Protein AF-A0A3M2EJ93-F1 (afdb_monomer)

Structure (mmCIF, N/CA/C/O backbone):
data_AF-A0A3M2EJ93-F1
#
_entry.id   AF-A0A3M2EJ93-F1
#
loop_
_atom_site.group_PDB
_atom_site.id
_atom_site.type_symbol
_atom_site.label_atom_id
_atom_site.label_alt_id
_atom_site.label_comp_id
_atom_site.label_asym_id
_atom_site.label_entity_id
_atom_site.label_seq_id
_atom_site.pdbx_PDB_ins_code
_atom_site.Cartn_x
_atom_site.Cartn_y
_atom_site.Cartn_z
_atom_site.occupancy
_atom_site.B_iso_or_equiv
_atom_site.auth_seq_id
_atom_site.auth_comp_id
_atom_site.auth_asym_id
_atom_site.auth_atom_id
_atom_site.pdbx_PDB_model_num
ATOM 1 N N . MET A 1 1 ? 19.883 -5.064 -27.637 1.00 67.88 1 MET A N 1
ATOM 2 C CA . MET A 1 1 ? 19.905 -4.325 -26.354 1.00 67.88 1 MET A CA 1
ATOM 3 C C . MET A 1 1 ? 19.158 -5.150 -25.322 1.00 67.88 1 MET A C 1
ATOM 5 O O . MET A 1 1 ? 18.145 -5.733 -25.688 1.00 67.88 1 MET A O 1
ATOM 9 N N . ALA A 1 2 ? 19.653 -5.249 -24.088 1.00 82.00 2 ALA A N 1
ATOM 10 C CA . ALA A 1 2 ? 18.946 -5.956 -23.019 1.00 82.00 2 ALA A CA 1
ATOM 11 C C . ALA A 1 2 ? 17.916 -5.026 -22.355 1.00 82.00 2 ALA A C 1
ATOM 13 O O . ALA A 1 2 ? 18.195 -3.843 -22.165 1.00 82.00 2 ALA A O 1
ATOM 14 N N . LYS A 1 3 ? 16.739 -5.560 -22.012 1.00 89.94 3 LYS A N 1
ATOM 15 C CA . LYS A 1 3 ? 15.653 -4.859 -21.314 1.00 89.94 3 LYS A CA 1
ATOM 16 C C . LYS A 1 3 ? 15.317 -5.639 -20.044 1.00 89.94 3 LYS A C 1
ATOM 18 O O . LYS A 1 3 ? 15.161 -6.854 -20.111 1.00 89.94 3 LYS A O 1
ATOM 23 N N . ALA A 1 4 ? 15.212 -4.945 -18.915 1.00 93.25 4 ALA A N 1
ATOM 24 C CA 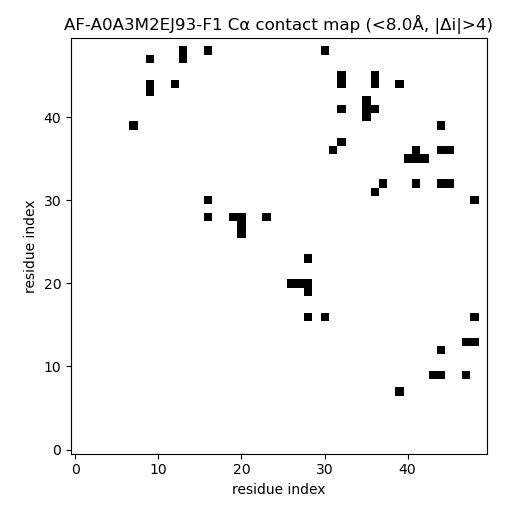. ALA A 1 4 ? 14.704 -5.511 -17.669 1.00 93.25 4 ALA A CA 1
ATOM 25 C C . ALA A 1 4 ? 13.218 -5.167 -17.513 1.00 93.25 4 ALA A C 1
ATOM 27 O O . ALA A 1 4 ? 12.782 -4.086 -17.918 1.00 93.25 4 ALA A O 1
ATOM 28 N N . GLU A 1 5 ? 12.452 -6.076 -16.917 1.00 95.06 5 GLU A N 1
ATOM 29 C CA . GLU A 1 5 ? 11.030 -5.886 -16.634 1.00 95.06 5 GLU A CA 1
ATOM 30 C C . GLU A 1 5 ? 10.765 -6.094 -15.144 1.00 95.06 5 GLU A C 1
ATOM 32 O O . GLU A 1 5 ? 11.315 -6.999 -14.520 1.00 95.06 5 GLU A O 1
ATOM 37 N N . LEU A 1 6 ? 9.929 -5.222 -14.581 1.00 95.50 6 LEU A N 1
ATOM 38 C CA . LEU A 1 6 ? 9.482 -5.272 -13.196 1.00 95.50 6 LEU A CA 1
ATOM 39 C C . LEU A 1 6 ? 7.957 -5.299 -13.191 1.00 95.50 6 LEU A C 1
ATOM 41 O O . LEU A 1 6 ? 7.310 -4.339 -13.615 1.00 95.50 6 LEU A O 1
ATOM 45 N N . GLN A 1 7 ? 7.391 -6.397 -12.700 1.00 97.38 7 GLN A N 1
ATOM 46 C CA . GLN A 1 7 ? 5.954 -6.553 -12.547 1.00 97.38 7 GLN A CA 1
ATOM 47 C C . GLN A 1 7 ? 5.555 -6.221 -11.111 1.00 97.38 7 GLN A C 1
ATOM 49 O O . GLN A 1 7 ? 6.069 -6.810 -10.163 1.00 97.38 7 GLN A O 1
ATOM 54 N N . ILE A 1 8 ? 4.635 -5.270 -10.963 1.00 98.25 8 ILE A N 1
ATOM 55 C CA . ILE A 1 8 ? 4.121 -4.830 -9.667 1.00 98.25 8 ILE A CA 1
ATOM 56 C C . ILE A 1 8 ? 2.661 -5.242 -9.554 1.00 98.25 8 ILE A C 1
ATOM 58 O O . ILE A 1 8 ? 1.837 -4.837 -10.373 1.00 98.25 8 ILE A O 1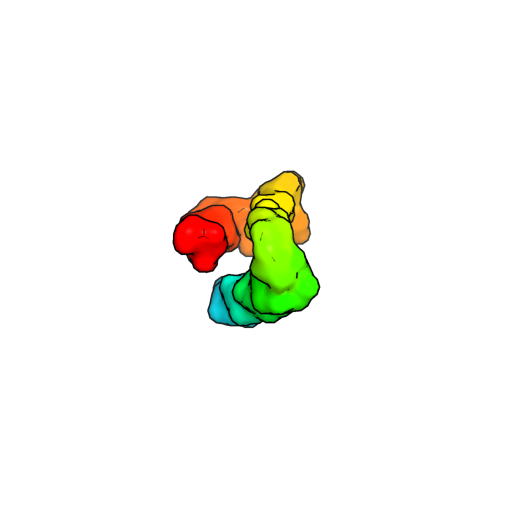
ATOM 62 N N . ASP A 1 9 ? 2.350 -6.011 -8.518 1.00 98.62 9 ASP A N 1
ATOM 63 C CA . ASP A 1 9 ? 0.980 -6.341 -8.147 1.00 98.62 9 ASP A CA 1
ATOM 64 C C . ASP A 1 9 ? 0.454 -5.303 -7.145 1.00 98.62 9 ASP A C 1
ATOM 66 O O . ASP A 1 9 ? 0.825 -5.293 -5.969 1.00 98.62 9 ASP A O 1
ATOM 70 N N . LEU A 1 10 ? -0.408 -4.404 -7.622 1.00 98.62 10 LEU A N 1
ATOM 71 C CA . LEU A 1 10 ? -1.039 -3.390 -6.775 1.00 98.62 10 LEU A CA 1
ATOM 72 C C . LEU A 1 10 ? -2.052 -4.006 -5.799 1.00 98.62 10 LEU A C 1
ATOM 74 O O . LEU A 1 10 ? -2.187 -3.515 -4.681 1.00 98.62 10 LEU A O 1
ATOM 78 N N . GLY A 1 11 ? -2.720 -5.099 -6.180 1.00 98.69 11 GLY A N 1
ATOM 79 C CA . GLY A 1 11 ? -3.669 -5.798 -5.315 1.00 98.69 11 GLY A CA 1
ATOM 80 C C . GLY A 1 11 ? -2.978 -6.401 -4.095 1.00 98.69 11 GLY A C 1
ATOM 81 O O . GLY A 1 11 ? -3.473 -6.271 -2.975 1.00 98.69 11 GLY A O 1
ATOM 82 N N . ALA A 1 12 ? -1.785 -6.965 -4.285 1.00 98.81 12 ALA A N 1
ATOM 83 C CA . ALA A 1 12 ? -0.956 -7.450 -3.185 1.00 98.81 12 ALA A CA 1
ATOM 84 C C . ALA A 1 12 ? -0.543 -6.320 -2.224 1.00 98.81 12 ALA A C 1
ATOM 86 O O . ALA A 1 12 ? -0.577 -6.499 -1.005 1.00 98.81 12 ALA A O 1
ATOM 87 N N . ILE A 1 13 ? -0.195 -5.138 -2.745 1.00 98.69 13 ILE A N 1
ATOM 88 C CA . ILE A 1 13 ? 0.158 -3.972 -1.919 1.00 98.69 13 ILE A CA 1
ATOM 89 C C . ILE A 1 13 ? -1.036 -3.534 -1.059 1.00 98.69 13 ILE A C 1
ATOM 91 O O . ILE A 1 13 ? -0.883 -3.360 0.153 1.00 98.69 13 ILE A O 1
ATOM 95 N N . VAL A 1 14 ? -2.227 -3.428 -1.654 1.00 98.75 14 VAL A N 1
ATOM 96 C CA . VAL A 1 14 ? -3.461 -3.069 -0.938 1.00 98.75 14 VAL A CA 1
ATOM 97 C C . VAL A 1 14 ? -3.809 -4.111 0.124 1.00 98.75 14 VAL A C 1
ATOM 99 O O . VAL A 1 14 ? -4.057 -3.755 1.276 1.00 98.75 14 VAL A O 1
ATOM 102 N N . ALA A 1 15 ? -3.767 -5.400 -0.222 1.00 98.81 15 ALA A N 1
ATOM 103 C CA . ALA A 1 15 ? -4.062 -6.482 0.714 1.00 98.81 15 A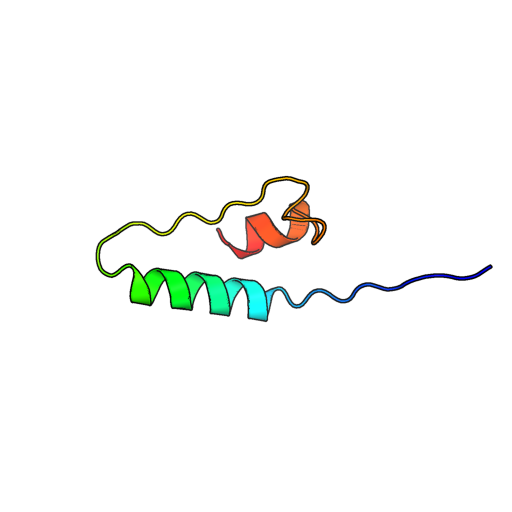LA A CA 1
ATOM 104 C C . ALA A 1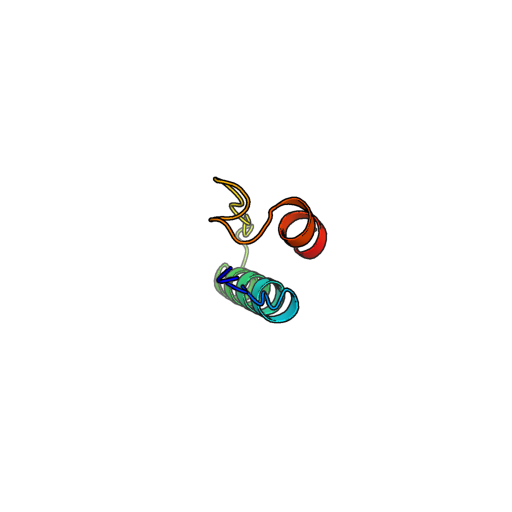 15 ? -3.112 -6.470 1.926 1.00 98.81 15 ALA A C 1
ATOM 106 O O . ALA A 1 15 ? -3.557 -6.649 3.064 1.00 98.81 15 ALA A O 1
ATOM 107 N N . ASN A 1 16 ? -1.822 -6.201 1.699 1.00 98.62 16 ASN A N 1
ATOM 108 C CA . ASN A 1 16 ? -0.821 -6.087 2.758 1.00 98.62 16 ASN A CA 1
ATOM 109 C C . ASN A 1 16 ? -1.082 -4.883 3.668 1.00 98.62 16 ASN A C 1
ATOM 111 O O . ASN A 1 16 ? -1.068 -5.030 4.891 1.00 98.62 16 ASN A O 1
ATOM 115 N N . TRP A 1 17 ? -1.358 -3.709 3.098 1.00 98.50 17 TRP A N 1
ATOM 116 C CA . TRP A 1 17 ? -1.686 -2.519 3.885 1.00 98.50 17 TRP A CA 1
ATOM 117 C C . TRP A 1 17 ? -2.956 -2.723 4.722 1.00 98.50 17 TRP A C 1
ATOM 119 O O . TRP A 1 17 ? -2.939 -2.477 5.925 1.00 98.50 17 TRP A O 1
ATOM 129 N N . GLN A 1 18 ? -4.019 -3.289 4.146 1.00 98.19 18 GLN A N 1
ATOM 130 C CA . GLN A 1 18 ? -5.238 -3.623 4.890 1.00 98.19 18 GLN A CA 1
ATOM 131 C C . GLN A 1 18 ? -4.991 -4.664 5.992 1.00 98.19 18 GLN A C 1
ATOM 133 O O . GLN A 1 18 ? -5.604 -4.603 7.058 1.00 98.19 18 GLN A O 1
ATOM 138 N N . ALA A 1 19 ? -4.10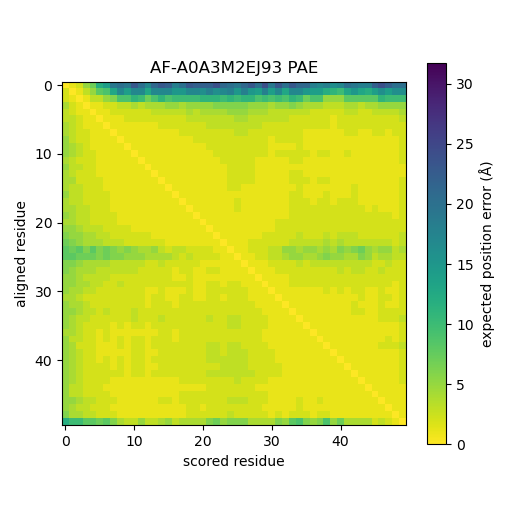1 -5.634 5.764 1.00 98.62 19 ALA A N 1
ATOM 139 C CA . ALA A 1 19 ? -3.708 -6.590 6.795 1.00 98.62 19 ALA A CA 1
ATOM 140 C C . ALA A 1 19 ? -2.975 -5.906 7.956 1.00 98.62 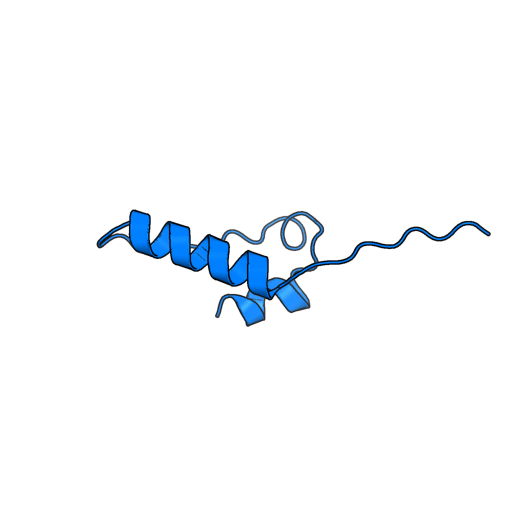19 ALA A C 1
ATOM 142 O O . ALA A 1 19 ? -3.229 -6.247 9.111 1.00 98.62 19 ALA A O 1
ATOM 143 N N . LEU A 1 20 ? -2.112 -4.927 7.673 1.00 98.38 20 LEU A N 1
ATOM 144 C CA . LEU A 1 20 ? -1.485 -4.095 8.701 1.00 98.38 20 LEU A CA 1
ATOM 145 C C . LEU A 1 20 ? -2.525 -3.242 9.435 1.00 98.38 20 LEU A C 1
ATOM 147 O O . LEU A 1 20 ? -2.511 -3.225 10.662 1.00 98.38 20 LEU A O 1
ATOM 151 N N . ALA A 1 21 ? -3.480 -2.649 8.714 1.00 97.88 21 ALA A N 1
ATOM 152 C CA . ALA A 1 21 ? -4.561 -1.865 9.304 1.00 97.88 21 ALA A CA 1
ATOM 153 C C . ALA A 1 21 ? -5.406 -2.679 10.288 1.00 97.88 21 ALA A C 1
ATOM 155 O O . ALA A 1 21 ? -5.642 -2.251 11.414 1.00 97.88 21 ALA A O 1
ATOM 156 N N . ARG A 1 22 ? -5.769 -3.916 9.926 1.00 98.00 22 ARG A N 1
ATOM 157 C CA . ARG A 1 22 ? -6.470 -4.828 10.846 1.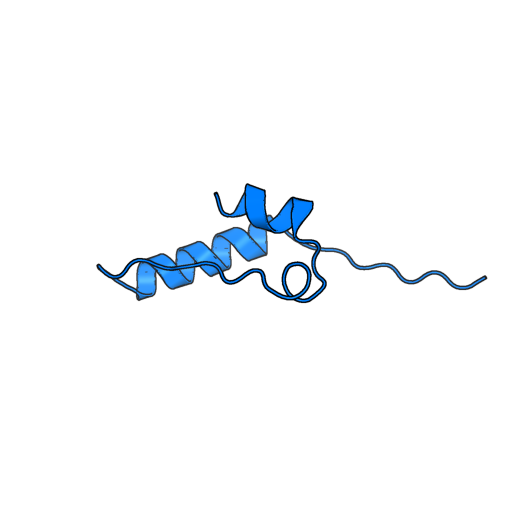00 98.00 22 ARG A CA 1
ATOM 158 C C . ARG A 1 22 ? -5.646 -5.164 12.093 1.00 98.00 22 ARG A C 1
ATOM 160 O O . ARG A 1 22 ? -6.215 -5.344 13.164 1.00 98.00 22 ARG A O 1
ATOM 167 N N . ARG A 1 23 ? -4.319 -5.265 11.968 1.00 98.31 23 ARG A N 1
ATOM 168 C CA . ARG A 1 23 ? -3.410 -5.568 13.091 1.00 98.31 23 ARG A CA 1
ATOM 169 C C . ARG A 1 23 ? -3.164 -4.365 13.996 1.00 98.31 23 ARG A C 1
ATOM 171 O O . ARG A 1 23 ? -2.898 -4.562 15.176 1.00 98.31 23 ARG A O 1
ATOM 178 N N . ALA A 1 24 ? -3.259 -3.151 13.461 1.00 97.88 24 ALA A N 1
ATOM 179 C CA . ALA A 1 24 ? -3.122 -1.909 14.216 1.00 97.88 24 ALA A CA 1
ATOM 180 C C . ALA A 1 24 ? -4.307 -1.649 15.168 1.00 97.88 24 ALA A C 1
ATOM 182 O O . ALA A 1 24 ? -4.200 -0.830 16.082 1.00 97.88 24 ALA A O 1
ATOM 183 N N . GLY A 1 25 ? -5.427 -2.362 14.994 1.00 95.75 25 GLY A N 1
ATOM 184 C CA . GLY A 1 25 ? -6.601 -2.244 15.852 1.00 95.75 25 GLY A CA 1
ATOM 185 C C . GLY A 1 25 ? -7.267 -0.882 15.686 1.00 95.75 25 GLY A C 1
ATOM 186 O O . GLY A 1 25 ? -7.818 -0.589 14.631 1.00 95.75 25 GLY A O 1
ATOM 187 N N . THR A 1 26 ? -7.234 -0.055 16.733 1.00 96.94 26 THR A N 1
ATOM 188 C CA . THR A 1 26 ? -7.818 1.297 16.716 1.00 96.94 26 THR A CA 1
ATOM 189 C C . THR A 1 26 ? -6.854 2.370 16.214 1.00 96.94 26 THR A C 1
ATOM 191 O O . THR A 1 26 ? -7.261 3.520 16.071 1.00 96.94 26 THR A O 1
ATOM 194 N N . ALA A 1 27 ? -5.577 2.038 15.998 1.00 98.12 27 ALA A N 1
ATOM 195 C CA . ALA A 1 27 ? -4.602 2.985 15.473 1.00 98.12 27 ALA A CA 1
ATOM 196 C C . ALA A 1 27 ? -4.759 3.169 13.957 1.00 98.12 27 ALA A C 1
ATOM 198 O O . ALA A 1 27 ? -4.997 2.218 13.211 1.00 98.12 27 ALA A O 1
ATOM 199 N N . GLU A 1 28 ? -4.561 4.402 13.495 1.00 96.81 28 GLU A N 1
ATOM 200 C CA . GLU A 1 28 ? -4.490 4.703 12.070 1.00 96.81 28 GLU A CA 1
ATOM 201 C C . GLU A 1 28 ? -3.231 4.078 11.450 1.00 96.81 28 GLU A C 1
ATOM 203 O O . GLU A 1 28 ? -2.144 4.110 12.029 1.00 96.81 28 GLU A O 1
ATOM 208 N N . THR A 1 29 ? -3.372 3.503 10.253 1.00 97.56 29 THR A N 1
ATOM 209 C CA . THR A 1 29 ? -2.267 2.847 9.541 1.00 97.56 29 THR A CA 1
ATOM 210 C C . THR A 1 29 ? -1.860 3.652 8.319 1.00 97.56 29 THR A C 1
ATOM 212 O O . THR A 1 29 ? -2.453 3.533 7.249 1.00 97.56 29 THR A O 1
ATOM 215 N N . GLY A 1 30 ? -0.800 4.443 8.469 1.00 97.38 30 GLY A N 1
ATOM 216 C CA . GLY A 1 30 ? -0.222 5.211 7.371 1.00 97.38 30 GLY A CA 1
ATOM 217 C C . GLY A 1 30 ? 0.546 4.339 6.373 1.00 97.38 30 GLY A C 1
ATOM 218 O O . GLY A 1 30 ? 1.357 3.492 6.757 1.00 97.38 30 GLY A O 1
ATOM 219 N N . ALA A 1 31 ? 0.344 4.587 5.080 1.00 97.81 31 ALA A N 1
ATOM 220 C CA . ALA A 1 31 ? 1.159 4.019 4.013 1.00 97.81 31 ALA A CA 1
ATOM 221 C C . ALA A 1 31 ? 2.313 4.967 3.647 1.00 97.81 31 ALA A C 1
ATOM 223 O O . ALA A 1 31 ? 2.126 5.995 2.999 1.00 97.81 31 ALA A O 1
ATOM 224 N N . VAL A 1 32 ? 3.539 4.625 4.04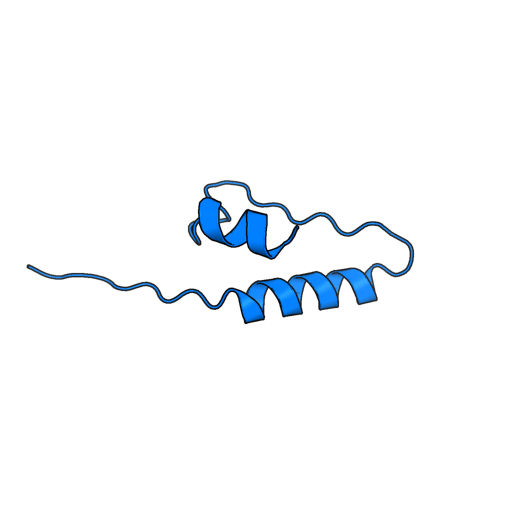5 1.00 98.06 32 VAL A N 1
ATOM 225 C CA . VAL A 1 32 ? 4.722 5.420 3.688 1.00 98.06 32 VAL A CA 1
ATOM 226 C C . VAL A 1 32 ? 5.133 5.102 2.251 1.00 98.06 32 VAL A C 1
ATOM 228 O O . VAL A 1 32 ? 5.532 3.981 1.963 1.00 98.06 32 VAL A O 1
ATOM 231 N N . VAL A 1 33 ? 5.112 6.097 1.362 1.00 98.06 33 VAL A N 1
ATOM 232 C CA . VAL A 1 33 ? 5.427 5.935 -0.076 1.00 98.06 33 VAL A CA 1
ATOM 233 C C . VAL A 1 33 ? 6.678 6.707 -0.524 1.00 98.06 33 VAL A C 1
ATOM 235 O O . VAL A 1 33 ? 6.803 7.123 -1.678 1.00 98.06 33 VAL A O 1
ATOM 238 N N . LYS A 1 34 ? 7.641 6.903 0.387 1.00 98.12 34 LYS A N 1
ATOM 239 C CA . LYS A 1 34 ? 8.906 7.599 0.091 1.00 98.12 34 LYS A CA 1
ATOM 240 C C . LYS A 1 34 ? 9.697 6.912 -1.032 1.00 98.12 34 LYS A C 1
ATOM 242 O O . LYS A 1 34 ? 9.525 5.722 -1.285 1.00 98.12 34 LYS A O 1
ATOM 247 N N . ALA A 1 35 ? 10.598 7.662 -1.669 1.00 98.50 35 ALA A N 1
ATOM 248 C CA . ALA A 1 35 ? 11.473 7.159 -2.734 1.00 98.50 35 ALA A CA 1
ATOM 249 C C . ALA A 1 35 ? 10.699 6.453 -3.867 1.00 98.50 35 ALA A C 1
ATOM 251 O O . ALA A 1 35 ? 10.998 5.314 -4.220 1.00 98.50 35 ALA A O 1
ATOM 252 N N . ASN A 1 36 ? 9.683 7.129 -4.419 1.00 98.12 36 ASN A N 1
ATOM 253 C CA . ASN A 1 36 ? 8.842 6.592 -5.494 1.00 98.12 36 ASN A CA 1
ATOM 254 C C . ASN A 1 36 ? 8.135 5.276 -5.096 1.00 98.12 36 ASN A C 1
ATOM 256 O O . ASN A 1 36 ? 8.179 4.293 -5.837 1.00 98.12 36 ASN A O 1
ATOM 260 N N . ALA A 1 37 ? 7.544 5.241 -3.894 1.00 98.19 37 ALA A N 1
ATOM 261 C CA . ALA A 1 37 ? 7.031 4.023 -3.266 1.00 98.19 37 ALA A CA 1
ATOM 262 C C . ALA A 1 37 ? 8.081 2.898 -3.228 1.00 98.19 37 ALA A C 1
ATOM 264 O O . ALA A 1 37 ? 7.826 1.789 -3.682 1.00 98.19 37 ALA A O 1
ATOM 265 N N . TYR A 1 38 ? 9.283 3.199 -2.724 1.00 98.19 38 TYR A N 1
ATOM 266 C CA . TYR A 1 38 ? 10.425 2.274 -2.684 1.00 98.19 38 TYR A CA 1
ATOM 267 C C . TYR A 1 38 ? 10.797 1.683 -4.060 1.00 98.19 38 TYR A C 1
ATOM 269 O O . TYR A 1 38 ? 11.187 0.524 -4.167 1.00 98.19 38 TYR A O 1
ATOM 277 N N . GLY A 1 39 ? 10.671 2.483 -5.124 1.00 98.25 39 GLY A N 1
ATOM 278 C CA . GLY A 1 39 ? 10.962 2.076 -6.503 1.00 98.25 39 GLY A CA 1
ATOM 279 C C . GLY A 1 39 ? 9.829 1.333 -7.220 1.00 98.25 39 GLY A C 1
A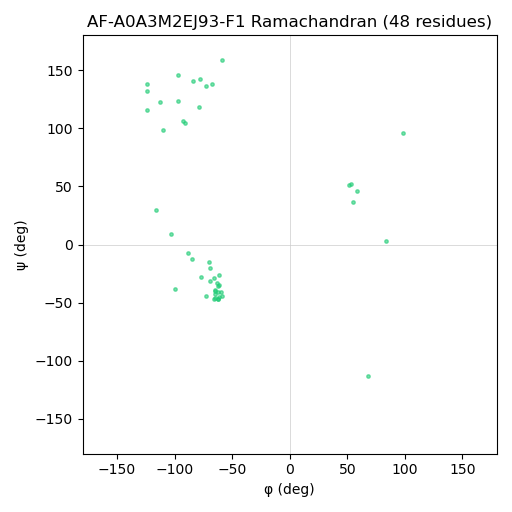TOM 280 O O . GLY A 1 39 ? 10.009 0.940 -8.370 1.00 98.25 39 GLY A O 1
ATOM 281 N N . LEU A 1 40 ? 8.661 1.164 -6.589 1.00 98.12 40 LEU A N 1
ATOM 282 C CA . LEU A 1 40 ? 7.512 0.453 -7.172 1.00 98.12 40 LEU A CA 1
ATOM 283 C C . LEU A 1 40 ? 6.626 1.349 -8.065 1.00 98.12 40 LEU A C 1
ATOM 285 O O . LEU A 1 40 ? 5.790 0.847 -8.823 1.00 98.12 40 LEU A O 1
ATOM 289 N N . GLY A 1 41 ? 6.824 2.671 -8.008 1.00 98.06 41 GLY A N 1
ATOM 290 C CA . GLY A 1 41 ? 6.082 3.661 -8.792 1.00 98.06 41 GLY A CA 1
ATOM 291 C C . GLY A 1 41 ? 4.948 4.303 -7.995 1.00 98.06 41 GLY A C 1
ATOM 292 O O . GLY A 1 41 ? 3.833 3.783 -7.946 1.00 98.06 41 GLY A O 1
ATOM 293 N N . VAL A 1 42 ? 5.215 5.470 -7.406 1.00 98.44 42 VAL A N 1
ATOM 294 C CA . VAL A 1 42 ? 4.284 6.182 -6.518 1.00 98.44 42 VAL A CA 1
ATOM 295 C C . VAL A 1 42 ? 3.005 6.619 -7.226 1.00 98.44 42 VAL A C 1
ATOM 297 O O . VAL A 1 42 ? 1.944 6.561 -6.619 1.00 98.44 42 VAL A O 1
ATOM 300 N N . GLU A 1 43 ? 3.075 6.960 -8.514 1.00 98.31 43 GLU A N 1
ATOM 301 C CA . GLU A 1 43 ? 1.909 7.391 -9.301 1.00 98.31 43 GLU A CA 1
ATOM 302 C C . GLU A 1 43 ? 0.821 6.318 -9.404 1.00 98.31 43 GLU A C 1
ATOM 304 O O . GLU A 1 43 ? -0.350 6.642 -9.561 1.00 98.31 43 GLU A O 1
ATOM 309 N N . ARG A 1 44 ? 1.193 5.037 -9.285 1.00 98.19 44 ARG A N 1
ATOM 310 C CA . ARG A 1 44 ? 0.236 3.922 -9.251 1.00 98.19 44 ARG A CA 1
ATOM 311 C C . ARG A 1 44 ? -0.042 3.440 -7.834 1.00 98.19 44 ARG A C 1
ATOM 313 O O . ARG A 1 44 ? -1.172 3.083 -7.526 1.00 98.19 44 ARG A O 1
ATOM 320 N N . VAL A 1 45 ? 0.983 3.413 -6.980 1.00 98.56 45 VAL A N 1
ATOM 321 C CA . VAL A 1 45 ? 0.868 2.883 -5.614 1.00 98.56 45 VAL A CA 1
ATOM 322 C C . VAL A 1 45 ? 0.068 3.813 -4.703 1.00 98.56 45 VAL A C 1
ATOM 324 O O . VAL A 1 45 ? -0.779 3.326 -3.964 1.00 98.56 45 VAL A O 1
ATOM 327 N N . ALA A 1 46 ? 0.300 5.129 -4.747 1.00 98.19 46 ALA A N 1
ATOM 328 C CA . ALA A 1 46 ? -0.381 6.056 -3.844 1.00 98.19 46 ALA A CA 1
ATOM 329 C C . ALA A 1 46 ? -1.904 6.109 -4.086 1.00 98.19 46 ALA A C 1
ATOM 331 O O . ALA A 1 46 ? -2.633 5.956 -3.111 1.00 98.19 46 ALA A O 1
ATOM 332 N N . PRO A 1 47 ? -2.419 6.211 -5.332 1.00 98.12 47 PRO A N 1
ATOM 333 C CA . PRO A 1 47 ? -3.866 6.167 -5.566 1.00 98.12 47 PRO A CA 1
ATOM 334 C C . PRO A 1 47 ? -4.508 4.816 -5.233 1.00 98.12 47 PRO A C 1
ATOM 336 O O . PRO A 1 47 ? -5.676 4.776 -4.873 1.00 98.12 47 PRO A O 1
ATOM 339 N N . ALA A 1 48 ? -3.766 3.707 -5.340 1.00 98.25 48 ALA A N 1
ATOM 340 C CA . ALA A 1 48 ? -4.279 2.388 -4.967 1.00 98.25 48 ALA A CA 1
ATOM 341 C C . ALA A 1 48 ? -4.482 2.230 -3.447 1.00 98.25 48 ALA A C 1
ATOM 343 O O . ALA A 1 48 ? -5.221 1.346 -3.025 1.00 98.25 48 ALA A O 1
ATOM 344 N N . LEU A 1 49 ? -3.816 3.062 -2.640 1.00 97.38 49 LEU A N 1
ATOM 345 C CA . LEU A 1 49 ? -3.865 3.062 -1.173 1.00 97.38 49 LEU A CA 1
ATOM 346 C C . LEU A 1 49 ? -4.732 4.199 -0.596 1.00 97.38 49 LEU A C 1
ATOM 348 O O . LEU A 1 49 ? -4.672 4.433 0.611 1.00 97.38 49 LEU A O 1
ATOM 352 N N . ALA A 1 50 ? -5.470 4.920 -1.448 1.00 88.12 50 ALA A N 1
ATOM 353 C CA . ALA A 1 50 ? -6.362 6.016 -1.064 1.00 88.12 50 ALA A CA 1
ATOM 354 C C . ALA A 1 50 ? -7.724 5.527 -0.546 1.00 88.12 50 ALA A C 1
ATOM 356 O O . ALA A 1 50 ? -8.172 4.433 -0.963 1.00 88.12 50 ALA A O 1
#

Sequence (50 aa):
MAKAELQIDLGAIVANWQALARRAGTAETGAVVKANAYGLGVERVAPALA

Solvent-accessible surface area (backbone atoms only — not comparable to full-atom values): 3338 Å² total; per-residue (Å²): 135,93,84,88,86,84,88,80,64,66,67,59,53,42,52,51,50,52,53,49,32,65,71,47,62,90,48,86,69,83,81,86,52,61,73,44,35,77,72,73,40,34,88,60,51,53,69,65,69,106

Secondary structure (DSSP, 8-state):
---------HHHHHHHHHHHHHHHTTS------HHHHHTT-HHHHHHHT-

Foldseek 3Di:
DDDDDDDDDLVVLQVVQVVVVVVCPPDDRDDDCPPCNVPRHCVPNVVSND

pLDDT: mean 96.6, std 5.06, range [67.88, 98.81]

Mean predicted aligned error: 2.63 Å

Radius of gyration: 13.19 Å; Cα contacts (8 Å, |Δi|>4): 28; chains: 1; bounding box: 28×15×43 Å